Protein AF-A0A8S0UPK4-F1 (afdb_monomer_lite)

InterPro domains:
  IPR001764 Glycoside hydrolase, family 3, N-terminal [PF00933] (7-137)
  IPR017853 Glycoside hydrolase superfamily [SSF51445] (9-137)
  IPR036962 Glycoside hydrolase, family 3, N-terminal domain superfamily [G3DSA:3.20.20.300] (4-137)
  IPR051915 Cellulose Degradation Glycosyl Hydrolase 3 [PTHR30620] (4-136)

Organism: NCBI:txid158383

Secondary structure (DSSP, 8-state):
-------HHHHHHHHHHHHHHHHHTT--EEEE---S-TTSTTGGGSS-S-HHHHHHHTTHHHHHH-PPPTTSPTTS----STTS-EEEEEEETTGGG-GGG-TT------HHHIIIIISHHHHHHHHTT--EEEE--

Radius of gyration: 15.07 Å; chains: 1; bounding box: 41×28×40 Å

pLDDT: mean 79.15, std 16.04, range [30.69, 95.19]

Sequence (137 aa):
MKSVNRDGKQLKNIGAVTAFEMRETGIPYTFAPVCRDPRWVRCFESYIEDHKIVQAMTEVIPGLQGDVPADYPRKFPYINGRTNVAACAKNFVGDGGTTNGFDENNTVIDWNGLLSIHMPPYLDAISRGMATVMIAH

Structure (mmCIF, N/CA/C/O backbone):
data_AF-A0A8S0UPK4-F1
#
_entry.id   AF-A0A8S0UPK4-F1
#
loop_
_atom_site.group_PDB
_atom_site.id
_atom_site.type_symbol
_atom_site.label_atom_id
_atom_site.label_alt_id
_atom_site.label_comp_id
_atom_site.label_asym_id
_atom_site.label_entity_id
_atom_site.label_seq_id
_atom_site.pdbx_PDB_ins_code
_atom_site.Cartn_x
_atom_site.Cartn_y
_atom_site.Cartn_z
_atom_site.occupancy
_atom_site.B_iso_or_equiv
_atom_site.auth_seq_id
_atom_site.auth_comp_id
_atom_site.auth_asym_id
_atom_site.auth_atom_id
_atom_site.pdbx_PDB_model_num
ATOM 1 N N . MET A 1 1 ? 25.896 -3.478 6.042 1.00 32.00 1 MET A N 1
ATOM 2 C CA . MET A 1 1 ? 24.493 -3.880 5.801 1.00 32.00 1 MET A CA 1
ATOM 3 C C . MET A 1 1 ? 23.830 -4.150 7.143 1.00 32.00 1 MET A C 1
ATOM 5 O O . MET A 1 1 ? 24.196 -5.120 7.793 1.00 32.00 1 MET A O 1
ATOM 9 N N . LYS A 1 2 ? 22.944 -3.264 7.619 1.00 30.69 2 LYS A N 1
ATOM 10 C CA . LYS A 1 2 ? 22.150 -3.535 8.828 1.00 30.69 2 LYS A CA 1
ATOM 11 C C . LYS A 1 2 ? 21.075 -4.559 8.460 1.00 30.69 2 LYS A C 1
ATOM 13 O O . LYS A 1 2 ? 20.359 -4.360 7.486 1.00 30.69 2 LYS A O 1
ATOM 18 N N . SER A 1 3 ? 21.013 -5.656 9.208 1.00 36.41 3 SER A N 1
ATOM 19 C CA . SER A 1 3 ? 19.957 -6.665 9.111 1.00 36.41 3 SER A CA 1
ATOM 20 C C . SER A 1 3 ? 18.590 -5.990 9.249 1.00 36.41 3 SER A C 1
ATOM 22 O O . SER A 1 3 ? 18.273 -5.460 10.311 1.00 36.41 3 SER A O 1
ATOM 24 N N . VAL A 1 4 ? 17.791 -5.992 8.184 1.00 53.88 4 VAL A N 1
ATOM 25 C CA . VAL A 1 4 ? 16.381 -5.589 8.238 1.00 53.88 4 VAL A CA 1
ATOM 26 C C . VAL A 1 4 ? 15.650 -6.672 9.012 1.00 53.88 4 VAL A C 1
ATOM 28 O O . VAL A 1 4 ? 15.643 -7.827 8.585 1.00 53.88 4 VAL A O 1
ATOM 31 N N . ASN A 1 5 ? 15.094 -6.326 10.172 1.00 53.03 5 ASN A N 1
ATOM 32 C CA . ASN A 1 5 ? 14.342 -7.284 10.969 1.00 53.03 5 ASN A CA 1
ATOM 33 C C . ASN A 1 5 ? 13.019 -7.587 10.250 1.00 53.03 5 ASN A C 1
ATOM 35 O O . ASN A 1 5 ? 12.235 -6.678 9.989 1.00 53.03 5 ASN A O 1
ATOM 39 N N . ARG A 1 6 ? 12.805 -8.851 9.872 1.00 63.41 6 ARG A N 1
ATOM 40 C CA . ARG A 1 6 ? 11.672 -9.307 9.039 1.00 63.41 6 ARG A CA 1
ATOM 41 C C . ARG A 1 6 ? 10.501 -9.836 9.873 1.00 63.41 6 ARG A C 1
ATOM 43 O O . ARG A 1 6 ? 9.703 -10.629 9.385 1.00 63.41 6 ARG A O 1
ATOM 50 N N . ASP A 1 7 ? 10.433 -9.456 11.144 1.00 77.75 7 ASP A N 1
ATOM 51 C CA . ASP A 1 7 ? 9.393 -9.926 12.052 1.00 77.75 7 ASP A CA 1
ATOM 52 C C . ASP A 1 7 ? 8.073 -9.186 11.782 1.00 77.75 7 ASP A C 1
ATOM 54 O O . ASP A 1 7 ? 7.902 -8.021 12.151 1.00 77.75 7 ASP A O 1
ATOM 58 N N . GLY A 1 8 ? 7.122 -9.878 11.149 1.00 73.81 8 GLY A N 1
ATOM 59 C CA . GLY A 1 8 ? 5.787 -9.348 10.860 1.00 73.81 8 GLY A CA 1
ATOM 60 C C . GLY A 1 8 ? 5.043 -8.868 12.108 1.00 73.81 8 GLY A C 1
ATOM 61 O O . GLY A 1 8 ? 4.305 -7.885 12.043 1.00 73.81 8 GLY A O 1
ATOM 62 N N . LYS A 1 9 ? 5.293 -9.474 13.278 1.00 82.50 9 LYS A N 1
ATOM 63 C CA . LYS A 1 9 ? 4.702 -9.019 14.544 1.00 82.50 9 LYS A CA 1
ATOM 64 C C . LYS A 1 9 ? 5.261 -7.662 14.959 1.00 82.50 9 LYS A C 1
ATOM 66 O O . LYS A 1 9 ? 4.511 -6.808 15.428 1.00 82.50 9 LYS A O 1
ATOM 71 N N . GLN A 1 10 ? 6.560 -7.442 14.759 1.00 82.50 10 GLN A N 1
ATOM 72 C CA . GLN A 1 10 ? 7.183 -6.148 15.025 1.00 82.50 10 GLN A CA 1
ATOM 73 C C . GLN A 1 10 ? 6.625 -5.066 14.091 1.00 82.50 10 GLN A C 1
ATOM 75 O O . GLN A 1 10 ? 6.304 -3.975 14.554 1.00 82.50 10 GLN A O 1
ATOM 80 N N . LEU A 1 11 ? 6.445 -5.375 12.805 1.00 79.88 11 LEU A N 1
ATOM 81 C CA . LEU A 1 11 ? 5.891 -4.444 11.814 1.00 79.88 11 LEU A CA 1
ATOM 82 C C . LEU A 1 11 ? 4.436 -4.072 12.109 1.00 79.88 11 LEU A C 1
ATOM 84 O O . LEU A 1 11 ? 4.076 -2.895 12.079 1.00 79.88 11 LEU A O 1
ATOM 88 N N . LYS A 1 12 ? 3.620 -5.057 12.487 1.00 83.94 12 LYS A N 1
ATOM 89 C CA . LYS A 1 12 ? 2.248 -4.823 12.937 1.00 83.94 12 LYS A CA 1
ATOM 90 C C . LYS A 1 12 ? 2.197 -3.950 14.194 1.00 83.94 12 LYS A C 1
ATOM 92 O O . LYS A 1 12 ? 1.381 -3.035 14.267 1.00 83.94 12 LYS A O 1
ATOM 97 N N . ASN A 1 13 ? 3.089 -4.186 15.158 1.00 86.31 13 ASN A N 1
ATOM 98 C CA . ASN A 1 13 ? 3.180 -3.364 16.368 1.00 86.31 13 ASN A CA 1
ATOM 99 C C . ASN A 1 13 ? 3.579 -1.917 16.056 1.00 86.31 13 ASN A C 1
ATOM 101 O O . ASN A 1 13 ? 2.998 -1.003 16.632 1.00 86.31 13 ASN A O 1
ATOM 105 N N . ILE A 1 14 ? 4.525 -1.704 15.134 1.00 85.69 14 ILE A N 1
ATOM 106 C CA . ILE A 1 14 ? 4.887 -0.359 14.665 1.00 85.69 14 ILE A CA 1
ATOM 107 C C . ILE A 1 14 ? 3.647 0.336 14.093 1.00 85.69 14 ILE A C 1
ATOM 109 O O . ILE A 1 14 ? 3.327 1.438 14.522 1.00 85.69 14 ILE A O 1
ATOM 113 N N . GLY A 1 15 ? 2.894 -0.336 13.214 1.00 86.06 15 GLY A N 1
ATOM 114 C CA . GLY A 1 15 ? 1.648 0.205 12.666 1.00 86.06 15 GLY A CA 1
ATOM 115 C C . GLY A 1 15 ? 0.614 0.560 13.741 1.00 86.06 15 GLY A C 1
ATOM 116 O O . GLY A 1 15 ? 0.003 1.621 13.671 1.00 86.06 15 GLY A O 1
ATOM 117 N N . ALA A 1 16 ? 0.453 -0.282 14.764 1.00 89.50 16 ALA A N 1
ATOM 118 C CA . ALA A 1 16 ? -0.479 -0.025 15.863 1.00 89.50 16 ALA A CA 1
ATOM 119 C C . ALA A 1 16 ? -0.080 1.197 16.709 1.00 89.50 16 ALA A C 1
ATOM 121 O O . ALA A 1 16 ? -0.934 2.020 17.036 1.00 89.50 16 ALA A O 1
ATOM 122 N N . VAL A 1 17 ? 1.212 1.351 17.026 1.00 90.62 17 VAL A N 1
ATOM 123 C CA . VAL A 1 17 ? 1.725 2.527 17.752 1.00 90.62 17 VAL A CA 1
ATOM 124 C C . VAL A 1 17 ? 1.575 3.790 16.905 1.00 90.62 17 VAL A C 1
ATOM 126 O O . VAL A 1 17 ? 1.083 4.799 17.398 1.00 90.62 17 VAL A O 1
ATOM 129 N N . THR A 1 18 ? 1.908 3.729 15.613 1.00 87.31 18 THR A N 1
ATOM 130 C CA . THR A 1 18 ? 1.715 4.857 14.693 1.00 87.31 18 THR A CA 1
ATOM 131 C C . THR A 1 18 ? 0.244 5.264 14.600 1.00 87.31 18 THR A C 1
ATOM 133 O O . THR A 1 18 ? -0.062 6.449 14.681 1.00 87.31 18 THR A O 1
ATOM 136 N N . ALA A 1 19 ? -0.685 4.310 14.477 1.00 88.81 19 ALA A N 1
ATOM 137 C CA . ALA A 1 19 ? -2.116 4.616 14.462 1.00 88.81 19 ALA A CA 1
ATOM 138 C C . ALA A 1 19 ? -2.569 5.310 15.750 1.00 88.81 19 ALA A C 1
ATOM 140 O O . ALA A 1 19 ? -3.331 6.273 15.679 1.00 88.81 19 ALA A O 1
ATOM 141 N N . PHE A 1 20 ? -2.073 4.853 16.902 1.00 91.75 20 PHE A N 1
ATOM 142 C CA . PHE A 1 20 ? -2.345 5.481 18.188 1.00 91.75 20 PHE A CA 1
ATOM 143 C C . PHE A 1 20 ? -1.862 6.939 18.214 1.00 91.75 20 PHE A C 1
ATOM 145 O O . PHE A 1 20 ? -2.674 7.838 18.411 1.00 91.75 20 PHE A O 1
ATOM 152 N N . GLU A 1 21 ? -0.588 7.201 17.910 1.00 90.75 21 GLU A N 1
ATOM 153 C CA . GLU A 1 21 ? -0.025 8.564 17.895 1.00 90.75 21 GLU A CA 1
ATOM 154 C C . GLU A 1 21 ? -0.746 9.497 16.904 1.00 90.75 21 GLU A C 1
ATOM 156 O O . GLU A 1 21 ? -0.999 10.672 17.187 1.00 90.75 21 GLU A O 1
ATOM 161 N N . MET A 1 22 ? -1.144 8.979 15.742 1.00 89.69 22 MET A N 1
ATOM 162 C CA . MET A 1 22 ? -1.914 9.745 14.761 1.00 89.69 22 MET A CA 1
ATOM 163 C C . MET A 1 22 ? -3.321 10.077 15.259 1.00 89.69 22 MET A C 1
ATOM 165 O O . MET A 1 22 ? -3.807 11.189 15.054 1.00 89.69 22 MET A O 1
ATOM 169 N N . ARG A 1 23 ? -3.977 9.146 15.956 1.00 90.56 23 ARG A N 1
ATOM 170 C CA . ARG A 1 23 ? -5.289 9.404 16.553 1.00 90.56 23 ARG A CA 1
ATOM 171 C C . ARG A 1 23 ? -5.221 10.404 17.702 1.00 90.56 23 ARG A C 1
ATOM 173 O O . ARG A 1 23 ? -6.118 11.240 17.780 1.00 90.56 23 ARG A O 1
ATOM 180 N N . GLU A 1 24 ? -4.152 10.401 18.495 1.00 91.00 24 GLU A N 1
ATOM 181 C CA . GLU A 1 24 ? -3.915 11.416 19.534 1.00 91.00 24 GLU A CA 1
ATOM 182 C C . GLU A 1 24 ? -3.757 12.828 18.948 1.00 91.00 24 GLU A C 1
ATOM 184 O O . GLU A 1 24 ? -4.170 13.814 19.555 1.00 91.00 24 GLU A O 1
ATOM 189 N N . THR A 1 25 ? -3.238 12.941 17.723 1.00 89.31 25 THR A N 1
ATOM 190 C CA . THR A 1 25 ? -3.163 14.220 16.991 1.00 89.31 25 THR A CA 1
ATOM 191 C C . THR A 1 25 ? -4.426 14.541 16.181 1.00 89.31 25 THR A C 1
ATOM 193 O O . THR A 1 25 ? -4.484 15.558 15.492 1.00 89.31 25 THR A O 1
ATOM 196 N N . GLY A 1 26 ? -5.466 13.703 16.265 1.00 89.06 26 GLY A N 1
ATOM 197 C CA . GLY A 1 26 ? -6.732 13.878 15.549 1.00 89.06 26 GLY A CA 1
ATOM 198 C C . GLY A 1 26 ? -6.684 13.508 14.062 1.00 89.06 26 GLY A C 1
ATOM 199 O O . GLY A 1 26 ? -7.649 13.762 13.341 1.00 89.06 26 GLY A O 1
ATOM 200 N N . ILE A 1 27 ? -5.598 12.890 13.589 1.00 87.50 27 ILE A N 1
ATOM 201 C CA . ILE A 1 27 ? -5.375 12.555 12.179 1.00 87.50 27 ILE A CA 1
ATOM 202 C C . ILE A 1 27 ? -5.875 11.124 11.893 1.00 87.50 27 ILE A C 1
ATOM 204 O O . ILE A 1 27 ? -5.359 10.161 12.461 1.00 87.50 27 ILE A O 1
ATOM 208 N N . PRO A 1 28 ? -6.866 10.929 10.998 1.00 89.00 28 PRO A N 1
ATOM 209 C CA . PRO A 1 28 ? -7.453 9.613 10.739 1.00 89.00 28 PRO A CA 1
ATOM 210 C C . PRO A 1 28 ? -6.815 8.845 9.566 1.00 89.00 28 PRO A C 1
ATOM 212 O O . PRO A 1 28 ? -7.321 7.776 9.226 1.00 89.00 28 PRO A O 1
ATOM 215 N N . TYR A 1 29 ? -5.779 9.378 8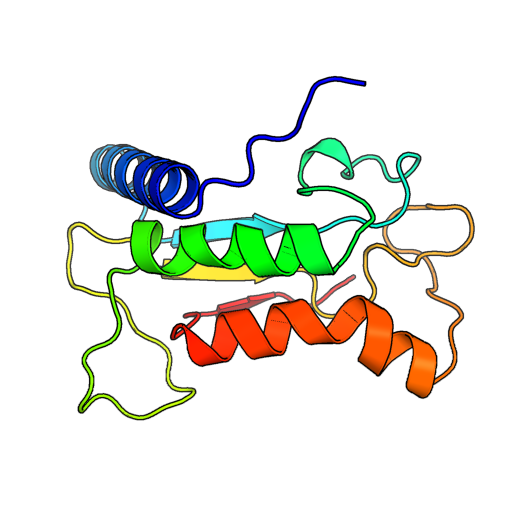.905 1.00 87.75 29 TYR A N 1
ATOM 216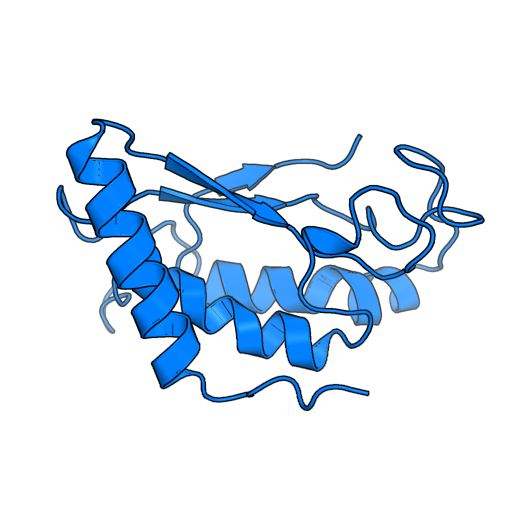 C CA . TYR A 1 29 ? -5.296 8.882 7.607 1.00 87.75 29 TYR A CA 1
ATOM 217 C C . TYR A 1 29 ? -3.776 9.021 7.432 1.00 87.75 29 TYR A C 1
ATOM 219 O O . TYR A 1 29 ? -3.235 10.089 7.714 1.00 87.75 29 TYR A O 1
ATOM 227 N N . THR A 1 30 ? -3.102 7.968 6.946 1.00 81.56 30 THR A N 1
ATOM 228 C CA . THR A 1 30 ? -1.642 7.920 6.739 1.00 81.56 30 THR A CA 1
ATOM 229 C C . THR A 1 30 ? -1.223 7.488 5.334 1.00 81.56 30 THR A C 1
ATOM 231 O O . THR A 1 30 ? -1.930 6.737 4.659 1.00 81.56 30 THR A O 1
ATOM 234 N N . PHE A 1 31 ? -0.026 7.912 4.918 1.00 73.44 31 PHE A N 1
ATOM 235 C CA . PHE A 1 31 ? 0.583 7.583 3.630 1.00 73.44 31 PHE A CA 1
ATOM 236 C C . PHE A 1 31 ? 1.917 6.841 3.817 1.00 73.44 31 PHE A C 1
ATOM 238 O O . PHE A 1 31 ? 2.863 7.441 4.319 1.00 73.44 31 PHE A O 1
ATOM 245 N N . ALA A 1 32 ? 2.038 5.591 3.350 1.00 61.16 32 ALA A N 1
ATOM 246 C CA . ALA A 1 32 ? 3.261 4.781 3.491 1.00 61.16 32 ALA A CA 1
ATOM 247 C C . ALA A 1 32 ? 3.760 4.256 2.117 1.00 61.16 32 ALA A C 1
ATOM 249 O O . ALA A 1 32 ? 2.977 3.598 1.430 1.00 61.16 32 ALA A O 1
ATOM 250 N N . PRO A 1 33 ? 5.005 4.556 1.679 1.00 51.84 33 PRO A N 1
ATOM 251 C CA . PRO A 1 33 ? 5.475 4.251 0.313 1.00 51.84 33 PRO A CA 1
ATOM 252 C C . PRO A 1 33 ? 6.466 3.073 0.155 1.00 51.84 33 PRO A C 1
ATOM 254 O O . PRO A 1 33 ? 6.867 2.410 1.113 1.00 51.84 33 PRO A O 1
ATOM 257 N N . VAL A 1 34 ? 6.859 2.825 -1.107 1.00 49.09 34 VAL A N 1
ATOM 258 C CA . VAL A 1 34 ? 7.774 1.774 -1.603 1.00 49.09 34 VAL A CA 1
ATOM 259 C C . VAL A 1 34 ? 8.756 2.364 -2.653 1.00 49.09 34 VAL A C 1
ATOM 261 O O . VAL A 1 34 ? 8.408 3.305 -3.337 1.00 49.09 34 VAL A O 1
ATOM 264 N N . CYS A 1 35 ? 9.982 1.841 -2.793 1.00 38.44 35 CYS A N 1
ATOM 265 C CA . CYS A 1 35 ? 11.143 2.316 -3.567 1.00 38.44 35 CYS A CA 1
ATOM 266 C C . CYS A 1 35 ? 11.902 1.106 -4.097 1.00 38.44 35 CYS A C 1
ATOM 268 O O . CYS A 1 35 ? 12.008 0.074 -3.432 1.00 38.44 35 CYS A O 1
ATOM 270 N N . ARG A 1 36 ? 12.510 1.282 -5.270 1.00 48.12 36 ARG A N 1
ATOM 271 C CA . ARG A 1 36 ? 13.385 0.299 -5.904 1.00 48.12 36 ARG A CA 1
ATOM 272 C C . ARG A 1 36 ? 14.798 0.808 -6.228 1.00 48.12 36 ARG A C 1
ATOM 274 O O . ARG A 1 36 ? 15.693 -0.026 -6.280 1.00 48.12 36 ARG A O 1
ATOM 281 N N . ASP A 1 37 ? 15.025 2.113 -6.400 1.00 38.31 37 ASP A N 1
ATOM 282 C CA . ASP A 1 37 ? 16.351 2.690 -6.689 1.00 38.31 37 ASP A CA 1
ATOM 283 C C . ASP A 1 37 ? 16.846 3.584 -5.533 1.00 38.31 37 ASP A C 1
ATOM 285 O O . ASP A 1 37 ? 16.221 4.609 -5.263 1.00 38.31 37 ASP A O 1
ATOM 289 N N . PRO A 1 38 ? 17.978 3.275 -4.870 1.00 43.03 38 PRO A N 1
ATOM 290 C CA . PRO A 1 38 ? 18.503 4.074 -3.757 1.00 43.03 38 PRO A CA 1
ATOM 291 C C . PRO A 1 38 ? 18.892 5.513 -4.131 1.00 43.03 38 PRO A C 1
ATOM 293 O O . PRO A 1 38 ? 19.123 6.322 -3.234 1.00 43.03 38 PRO A O 1
ATOM 296 N N . ARG A 1 39 ? 18.978 5.847 -5.426 1.00 41.91 39 ARG A N 1
ATOM 297 C CA . ARG A 1 39 ? 19.175 7.220 -5.920 1.00 41.91 39 ARG A CA 1
ATOM 298 C C . ARG A 1 39 ? 17.883 8.032 -5.931 1.00 41.91 39 ARG A C 1
ATOM 300 O O . ARG A 1 39 ? 17.957 9.258 -5.981 1.00 41.91 39 ARG A O 1
ATOM 307 N N . TRP A 1 40 ? 16.724 7.375 -5.868 1.00 45.69 40 TRP A N 1
ATOM 308 C CA . TRP A 1 40 ? 15.450 8.058 -5.703 1.00 45.69 40 TRP A CA 1
ATOM 309 C C . TRP A 1 40 ? 15.453 8.777 -4.357 1.00 45.69 40 TRP A C 1
ATOM 311 O O . TRP A 1 40 ? 15.688 8.177 -3.308 1.00 45.69 40 TRP A O 1
ATOM 321 N N . VAL A 1 41 ? 15.201 10.082 -4.367 1.00 41.94 41 VAL A N 1
ATOM 322 C CA . VAL A 1 41 ? 15.306 10.911 -3.156 1.00 41.94 41 VAL A CA 1
ATOM 323 C C . VAL A 1 41 ? 14.347 10.464 -2.052 1.00 41.94 41 VAL A C 1
ATOM 325 O O . VAL A 1 41 ? 14.646 10.658 -0.880 1.00 41.94 41 VAL A O 1
ATOM 328 N N . ARG A 1 42 ? 13.247 9.789 -2.411 1.00 55.88 42 ARG A N 1
ATOM 329 C CA . ARG A 1 42 ? 12.256 9.220 -1.485 1.00 55.88 42 ARG A CA 1
ATOM 330 C C . ARG A 1 42 ? 12.548 7.769 -1.107 1.00 55.88 42 ARG A C 1
ATOM 332 O O . ARG A 1 42 ? 11.729 7.116 -0.468 1.00 55.88 42 ARG A O 1
ATOM 339 N N . CYS A 1 43 ? 13.719 7.240 -1.463 1.00 48.94 43 CYS A N 1
ATOM 340 C CA . CYS A 1 43 ? 14.032 5.837 -1.216 1.00 48.94 43 CYS A CA 1
ATOM 341 C C . CYS A 1 43 ? 14.153 5.487 0.270 1.00 48.94 43 CYS A C 1
ATOM 343 O O . CYS A 1 43 ? 13.918 4.344 0.651 1.00 48.94 43 CYS A O 1
ATOM 345 N N . PHE A 1 44 ? 14.428 6.476 1.129 1.00 52.38 44 PHE A N 1
ATOM 346 C CA . PHE A 1 44 ? 14.334 6.308 2.582 1.00 52.38 44 PHE A CA 1
ATOM 347 C C . PHE A 1 44 ? 12.900 6.053 3.064 1.00 52.38 44 PHE A C 1
ATOM 349 O O . PHE A 1 44 ? 12.712 5.485 4.136 1.00 52.38 44 PHE A O 1
ATOM 356 N N . GLU A 1 45 ? 11.890 6.478 2.301 1.00 52.78 45 GLU A N 1
ATOM 357 C CA . GLU A 1 45 ? 10.488 6.246 2.639 1.00 52.78 45 GLU A CA 1
ATOM 358 C C . GLU A 1 45 ? 10.066 4.801 2.324 1.00 52.78 45 GLU A C 1
ATOM 360 O O . GLU A 1 45 ? 8.985 4.368 2.711 1.00 52.78 45 GLU A O 1
ATOM 365 N N . SER A 1 46 ? 10.924 4.030 1.658 1.00 52.94 46 SER A N 1
ATOM 366 C CA . SER A 1 46 ? 10.649 2.656 1.289 1.00 52.94 46 SER A CA 1
ATOM 367 C C . SER A 1 46 ? 11.442 1.625 2.055 1.00 52.94 46 SER A C 1
ATOM 369 O O . SER A 1 46 ? 12.640 1.734 2.305 1.00 52.94 46 SER A O 1
ATOM 371 N N . TYR A 1 47 ? 10.765 0.502 2.236 1.00 51.00 47 TYR A N 1
ATOM 372 C CA . TYR A 1 47 ? 11.302 -0.706 2.811 1.00 51.00 47 TYR A CA 1
ATOM 373 C C . TYR A 1 47 ? 12.275 -1.553 1.954 1.00 51.00 47 TYR A C 1
ATOM 375 O O . TYR A 1 47 ? 12.473 -2.694 2.351 1.00 51.00 47 TYR A O 1
ATOM 383 N N . ILE A 1 48 ? 12.948 -1.022 0.909 1.00 53.91 48 ILE A N 1
ATOM 384 C CA . ILE A 1 48 ? 14.062 -1.636 0.113 1.00 53.91 48 ILE A CA 1
ATOM 385 C C . ILE A 1 48 ? 13.659 -2.214 -1.259 1.00 53.91 48 ILE A C 1
ATOM 387 O O . ILE A 1 48 ? 12.513 -2.575 -1.499 1.00 53.91 48 ILE A O 1
ATOM 391 N N . GLU A 1 49 ? 14.661 -2.327 -2.144 1.00 55.94 49 GLU A N 1
ATOM 392 C CA . GLU A 1 49 ? 14.604 -2.871 -3.503 1.00 55.94 49 GLU A CA 1
ATOM 393 C C . GLU A 1 49 ? 13.927 -4.249 -3.629 1.00 55.94 49 GLU A C 1
ATOM 395 O O . GLU A 1 49 ? 13.277 -4.512 -4.631 1.00 55.94 49 GLU A O 1
ATOM 400 N N . ASP A 1 50 ? 14.024 -5.158 -2.659 1.00 65.00 50 ASP A N 1
ATOM 401 C CA . ASP A 1 50 ? 13.421 -6.492 -2.787 1.00 65.00 50 ASP A CA 1
ATOM 402 C C . ASP A 1 50 ? 11.903 -6.444 -2.543 1.00 65.00 50 ASP A C 1
ATOM 404 O O . ASP A 1 50 ? 11.443 -6.234 -1.416 1.00 65.00 50 ASP A O 1
ATOM 408 N N . HIS A 1 51 ? 11.117 -6.720 -3.590 1.00 63.56 51 HIS A N 1
ATOM 409 C CA . HIS A 1 51 ? 9.657 -6.758 -3.510 1.00 63.56 51 HIS A CA 1
ATOM 410 C C . HIS A 1 51 ? 9.153 -7.726 -2.428 1.00 63.56 51 HIS A C 1
ATOM 412 O O . HIS A 1 51 ? 8.119 -7.461 -1.826 1.00 63.56 51 HIS A O 1
ATOM 418 N N . LYS A 1 52 ? 9.883 -8.800 -2.097 1.00 68.81 52 LYS A N 1
ATOM 419 C CA . LYS A 1 52 ? 9.503 -9.727 -1.017 1.00 68.81 52 LYS A CA 1
ATOM 420 C C . LYS A 1 52 ? 9.573 -9.074 0.359 1.00 68.81 52 LYS A C 1
ATOM 422 O O . LYS A 1 52 ? 8.773 -9.397 1.234 1.00 68.81 52 LYS A O 1
ATOM 427 N N . ILE A 1 53 ? 10.522 -8.160 0.560 1.00 66.81 53 ILE A N 1
ATOM 428 C CA . ILE A 1 53 ? 10.614 -7.382 1.798 1.00 66.81 53 ILE A CA 1
ATOM 429 C C . ILE A 1 53 ? 9.436 -6.418 1.855 1.00 66.81 53 ILE A C 1
ATOM 431 O O . ILE A 1 53 ? 8.749 -6.371 2.867 1.00 66.81 53 ILE A O 1
ATOM 435 N N . VAL A 1 54 ? 9.130 -5.730 0.757 1.00 67.69 54 VAL A N 1
ATOM 436 C CA . VAL A 1 54 ? 7.962 -4.844 0.673 1.00 67.69 54 VAL A CA 1
ATOM 437 C C . VAL A 1 54 ? 6.662 -5.600 0.968 1.00 67.69 54 VAL A C 1
ATOM 439 O O . VAL A 1 54 ? 5.827 -5.124 1.733 1.00 67.69 54 VAL A O 1
ATOM 442 N N . GLN A 1 55 ? 6.511 -6.810 0.430 1.00 69.00 55 GLN A N 1
ATOM 443 C CA . GLN A 1 55 ? 5.376 -7.685 0.721 1.00 69.00 55 GLN A CA 1
ATOM 444 C C . GLN A 1 55 ? 5.298 -8.036 2.212 1.00 69.00 55 GLN A C 1
ATOM 446 O O . GLN A 1 55 ? 4.230 -7.923 2.807 1.00 69.00 55 GLN A O 1
ATOM 451 N N . ALA A 1 56 ? 6.419 -8.364 2.862 1.00 70.88 56 ALA A N 1
ATOM 452 C CA . ALA A 1 56 ? 6.451 -8.574 4.313 1.00 70.88 56 ALA A CA 1
ATOM 453 C C . ALA A 1 56 ? 6.076 -7.306 5.108 1.00 70.88 56 ALA A C 1
ATOM 455 O O . ALA A 1 56 ? 5.501 -7.393 6.190 1.00 70.88 56 ALA A O 1
ATOM 456 N N . MET A 1 57 ? 6.343 -6.121 4.561 1.00 71.62 57 MET A N 1
ATOM 457 C CA . MET A 1 57 ? 6.035 -4.833 5.195 1.00 71.62 57 MET A CA 1
ATOM 458 C C . MET A 1 57 ? 4.554 -4.470 5.112 1.00 71.62 57 MET A C 1
ATOM 460 O O . MET A 1 57 ? 4.083 -3.658 5.904 1.00 71.62 57 MET A O 1
ATOM 464 N N . THR A 1 58 ? 3.778 -5.151 4.261 1.00 77.19 58 THR A N 1
ATOM 465 C CA . THR A 1 58 ? 2.310 -5.035 4.253 1.00 77.19 58 THR A CA 1
ATOM 466 C C . THR A 1 58 ? 1.664 -5.488 5.571 1.00 77.19 58 THR A C 1
ATOM 468 O O . THR A 1 58 ? 0.515 -5.140 5.833 1.00 77.19 58 THR A O 1
ATOM 471 N N . GLU A 1 59 ? 2.401 -6.171 6.458 1.00 83.06 59 GLU A N 1
ATOM 472 C CA . GLU A 1 59 ? 1.979 -6.462 7.840 1.00 83.06 59 GLU A CA 1
ATOM 473 C C . GLU A 1 59 ? 1.745 -5.199 8.692 1.00 83.06 59 GLU A C 1
ATOM 475 O O . GLU A 1 59 ? 1.059 -5.260 9.712 1.00 83.06 59 GLU A O 1
ATOM 480 N N . VAL A 1 60 ? 2.239 -4.030 8.268 1.00 82.75 60 VAL A N 1
ATOM 481 C CA . VAL A 1 60 ? 1.922 -2.750 8.920 1.00 82.75 60 VAL A CA 1
ATOM 482 C C . VAL A 1 60 ? 0.445 -2.360 8.751 1.00 82.75 60 VAL A C 1
ATOM 484 O O . VAL A 1 60 ? -0.117 -1.690 9.614 1.00 82.75 60 VAL A O 1
ATOM 487 N N . ILE A 1 61 ? -0.212 -2.814 7.674 1.00 87.75 61 ILE A N 1
ATOM 488 C CA . ILE A 1 61 ? -1.602 -2.471 7.327 1.00 87.75 61 ILE A CA 1
ATOM 489 C C . ILE A 1 61 ? -2.585 -2.904 8.419 1.00 87.75 61 ILE A C 1
ATOM 491 O O . ILE A 1 61 ? -3.309 -2.040 8.910 1.00 87.75 61 ILE A O 1
ATOM 495 N N . PRO A 1 62 ? -2.618 -4.178 8.863 1.00 89.88 62 PRO A N 1
ATOM 496 C CA . PRO A 1 62 ? -3.481 -4.571 9.973 1.00 89.88 62 PRO A CA 1
ATOM 497 C C . PRO A 1 62 ? -3.075 -3.925 11.305 1.00 89.88 62 PRO A C 1
ATOM 499 O O . PRO A 1 62 ? -3.903 -3.835 12.205 1.00 89.88 62 PRO A O 1
ATOM 502 N N . GLY A 1 63 ? -1.835 -3.447 11.453 1.00 88.50 63 GLY A N 1
ATOM 503 C CA . GLY A 1 63 ? -1.446 -2.609 12.591 1.00 88.50 63 GLY A CA 1
ATOM 504 C C . GLY A 1 63 ? -2.144 -1.247 12.560 1.00 88.50 63 GLY A C 1
ATOM 505 O O . GLY A 1 63 ? -2.717 -0.816 13.556 1.00 88.50 63 GLY A O 1
ATOM 506 N N . LEU A 1 64 ? -2.150 -0.600 11.393 1.00 88.38 64 LEU A N 1
ATOM 507 C CA . LEU A 1 64 ? -2.746 0.720 11.189 1.00 88.38 64 LEU A CA 1
ATOM 508 C C . LEU A 1 64 ? -4.281 0.680 11.199 1.00 88.38 64 LEU A C 1
ATOM 510 O O . LEU A 1 64 ? -4.934 1.424 11.933 1.00 88.38 64 LEU A O 1
ATOM 514 N N . GLN A 1 65 ? -4.851 -0.216 10.395 1.00 93.06 65 GLN A N 1
ATOM 515 C CA . GLN A 1 65 ? -6.283 -0.309 10.118 1.00 93.06 65 GLN A CA 1
ATOM 516 C C . GLN A 1 65 ? -7.014 -1.319 11.007 1.00 93.06 65 GLN A C 1
ATOM 518 O O . GLN A 1 65 ? -8.231 -1.238 11.119 1.00 93.06 65 GLN A O 1
ATOM 523 N N . GLY A 1 66 ? -6.308 -2.252 11.644 1.00 92.56 66 GLY A N 1
ATOM 524 C CA . GLY A 1 66 ? -6.899 -3.405 12.326 1.00 92.56 66 GLY A CA 1
ATOM 525 C C . GLY A 1 66 ? -6.999 -4.640 11.425 1.00 92.56 66 GLY A C 1
ATOM 526 O O . GLY A 1 66 ? -6.975 -4.543 10.198 1.00 92.56 66 GLY A O 1
ATOM 527 N N . ASP A 1 67 ? -7.114 -5.819 12.041 1.00 91.94 67 ASP A N 1
ATOM 528 C CA . ASP A 1 67 ? -7.255 -7.085 11.316 1.00 91.94 67 ASP A CA 1
ATOM 529 C C . ASP A 1 67 ? -8.622 -7.200 10.640 1.00 91.94 67 ASP A C 1
ATOM 531 O O . ASP A 1 67 ? -9.658 -6.976 11.273 1.00 91.94 67 ASP A O 1
ATOM 535 N N . VAL A 1 68 ? -8.611 -7.597 9.366 1.00 91.62 68 VAL A N 1
ATOM 536 C CA . VAL A 1 68 ? -9.823 -7.863 8.586 1.00 91.62 68 VAL A CA 1
ATOM 537 C C . VAL A 1 68 ? -10.514 -9.123 9.135 1.00 91.62 68 VAL A C 1
ATOM 539 O O . VAL A 1 68 ? -9.877 -10.180 9.183 1.00 91.62 68 VAL A O 1
ATOM 542 N N . PRO A 1 69 ? -11.799 -9.054 9.531 1.00 92.88 69 PRO A N 1
ATOM 543 C CA . PRO A 1 69 ? -12.563 -10.214 9.974 1.00 92.88 69 PRO A CA 1
ATOM 544 C C . PRO A 1 69 ? -12.673 -11.281 8.881 1.00 92.88 69 PRO A C 1
ATOM 546 O O . PRO A 1 69 ? -12.724 -10.970 7.692 1.00 92.88 69 PRO A O 1
ATOM 549 N N . ALA A 1 70 ? -12.739 -12.554 9.276 1.00 90.06 70 ALA A N 1
ATOM 550 C CA . ALA A 1 70 ? -12.771 -13.675 8.331 1.00 90.06 70 ALA A CA 1
ATOM 551 C C . ALA A 1 70 ? -14.017 -13.680 7.421 1.00 90.06 70 ALA A C 1
ATOM 553 O O . ALA A 1 70 ? -13.967 -14.208 6.310 1.00 90.06 70 ALA A O 1
ATOM 554 N N . ASP A 1 71 ? -15.118 -13.100 7.894 1.00 92.00 71 ASP A N 1
ATOM 555 C CA . ASP A 1 71 ? -16.402 -12.945 7.210 1.00 92.00 71 ASP A CA 1
ATOM 556 C C . ASP A 1 71 ? -16.525 -11.625 6.428 1.00 92.00 71 ASP A C 1
ATOM 558 O O . ASP A 1 71 ? -17.526 -11.399 5.744 1.00 92.00 71 ASP A O 1
ATOM 562 N N . TYR A 1 72 ? -15.508 -10.761 6.478 1.00 90.94 72 TYR A N 1
ATOM 563 C CA . TYR A 1 72 ? -15.515 -9.498 5.751 1.00 90.94 72 TYR A CA 1
ATOM 564 C C . TYR A 1 72 ? -15.305 -9.717 4.240 1.00 90.94 72 TYR A C 1
ATOM 566 O O . TYR A 1 72 ? -14.506 -10.574 3.839 1.00 90.94 72 TYR A O 1
ATOM 574 N N . PRO A 1 73 ? -15.968 -8.936 3.364 1.00 88.88 73 PRO A N 1
ATOM 575 C CA . PRO A 1 73 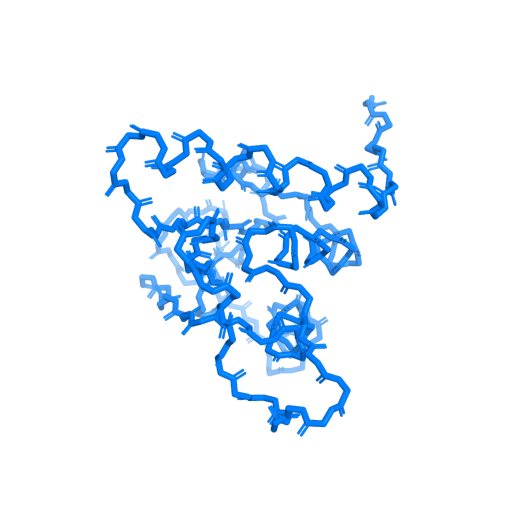? -15.754 -9.030 1.927 1.00 88.88 73 PRO A CA 1
ATOM 576 C C . PRO A 1 73 ? -14.277 -8.847 1.559 1.00 88.88 73 PRO A C 1
ATOM 578 O O . PRO A 1 73 ? -13.643 -7.839 1.875 1.00 88.88 73 PRO A O 1
ATOM 581 N N . ARG A 1 74 ? -13.712 -9.830 0.851 1.00 83.56 74 ARG A N 1
ATOM 582 C CA . ARG A 1 74 ? -12.332 -9.731 0.360 1.00 83.56 74 ARG A CA 1
ATOM 583 C C . ARG A 1 74 ? -12.208 -8.573 -0.627 1.00 83.56 74 ARG A C 1
ATOM 585 O O . ARG A 1 74 ? -13.114 -8.336 -1.422 1.00 83.56 74 ARG A O 1
ATOM 592 N N . LYS A 1 75 ? -11.035 -7.931 -0.639 1.00 81.75 75 LYS A N 1
ATOM 593 C CA . LYS A 1 75 ? -10.697 -6.809 -1.535 1.00 81.75 75 LYS A CA 1
ATOM 594 C C . LYS A 1 75 ? -11.559 -5.551 -1.330 1.00 81.75 75 LYS A C 1
ATOM 596 O O . LYS A 1 75 ? -11.562 -4.686 -2.200 1.00 81.75 75 LYS A O 1
ATOM 601 N N . PHE A 1 76 ? -12.270 -5.443 -0.208 1.00 90.44 76 PHE A N 1
ATOM 602 C CA . PHE A 1 76 ? -12.914 -4.204 0.226 1.00 90.44 76 PHE A CA 1
ATOM 603 C C . PHE A 1 76 ? -12.040 -3.473 1.257 1.00 90.44 76 PHE A C 1
ATOM 605 O O . PHE A 1 76 ? -11.332 -4.133 2.023 1.00 90.44 76 PHE A O 1
ATOM 612 N N . PRO A 1 77 ? -12.082 -2.129 1.294 1.00 93.00 77 PRO A N 1
ATOM 613 C CA . PRO A 1 77 ? -11.359 -1.343 2.288 1.00 93.00 77 PRO A CA 1
ATOM 614 C C . PRO A 1 77 ? -11.887 -1.625 3.702 1.00 93.00 77 PRO A C 1
ATOM 616 O O . PRO A 1 77 ? -13.096 -1.671 3.906 1.00 93.00 77 PRO A O 1
ATOM 619 N N . TYR A 1 78 ? -10.997 -1.768 4.685 1.00 94.44 78 TYR A N 1
ATOM 620 C CA . TYR A 1 78 ? -11.352 -2.079 6.072 1.00 94.44 78 TYR A CA 1
ATOM 621 C C . TYR A 1 78 ? -10.624 -1.168 7.065 1.00 94.44 78 TYR A C 1
ATOM 623 O O . TYR A 1 78 ? -9.424 -0.941 6.936 1.00 94.44 78 TYR A O 1
ATOM 631 N N . ILE A 1 79 ? -11.349 -0.657 8.069 1.00 93.88 79 ILE A N 1
ATOM 632 C CA . ILE A 1 79 ? -10.804 0.131 9.186 1.00 93.88 79 ILE A CA 1
ATOM 633 C C . ILE A 1 79 ? -11.586 -0.223 10.458 1.00 93.88 79 ILE A C 1
ATOM 635 O O . ILE A 1 79 ? -12.800 -0.026 10.526 1.00 93.88 79 ILE A O 1
ATOM 639 N N . ASN A 1 80 ? -10.892 -0.701 11.487 1.00 93.19 80 ASN A N 1
ATOM 640 C CA . ASN A 1 80 ? -11.454 -1.156 12.754 1.00 93.19 80 ASN A CA 1
ATOM 641 C C . ASN A 1 80 ? -11.741 0.009 13.722 1.00 93.19 80 ASN A C 1
ATOM 643 O O . ASN A 1 80 ? -11.160 0.137 14.796 1.00 93.19 80 ASN A O 1
ATOM 647 N N . GLY A 1 81 ? -12.653 0.900 13.337 1.00 90.69 81 GLY A N 1
ATOM 648 C CA . GLY A 1 81 ? -13.178 1.933 14.231 1.00 90.69 81 GLY A CA 1
ATOM 649 C C . GLY A 1 81 ? -12.244 3.125 14.493 1.00 90.69 81 GLY A C 1
ATOM 650 O O . GLY A 1 81 ? -11.380 3.477 13.692 1.00 90.69 81 GLY A O 1
ATOM 651 N N . ARG A 1 82 ? -12.496 3.832 15.605 1.00 89.94 82 ARG A N 1
ATOM 652 C CA . ARG A 1 82 ? -11.952 5.182 15.870 1.00 89.94 82 ARG A CA 1
ATOM 653 C C . ARG A 1 82 ? -10.512 5.211 16.380 1.00 89.94 82 ARG A C 1
ATOM 655 O O . ARG A 1 82 ? -9.901 6.269 16.334 1.00 89.94 82 ARG A O 1
ATOM 662 N N . THR A 1 83 ? -9.984 4.089 16.851 1.00 89.62 83 THR A N 1
ATOM 663 C CA . THR A 1 83 ? -8.595 3.960 17.325 1.00 89.62 83 THR A CA 1
ATOM 664 C C . THR A 1 83 ? -7.621 3.600 16.204 1.00 89.62 83 THR A C 1
ATOM 666 O O . THR A 1 83 ? -6.414 3.651 16.401 1.00 89.62 83 THR A O 1
ATOM 669 N N . ASN A 1 84 ? -8.135 3.257 15.022 1.00 94.00 84 ASN A N 1
ATOM 670 C CA . ASN A 1 84 ? -7.359 2.870 13.849 1.00 94.00 84 ASN A CA 1
ATOM 671 C C . ASN A 1 84 ? -7.376 3.970 12.794 1.00 94.00 84 ASN A C 1
ATOM 673 O O . ASN A 1 84 ? -8.302 4.778 12.763 1.00 94.00 84 ASN A O 1
ATOM 677 N N . VAL A 1 85 ? -6.377 4.012 11.920 1.00 91.56 85 VAL A N 1
ATOM 678 C CA . VAL A 1 85 ? -6.278 5.008 10.843 1.00 91.56 85 VAL A CA 1
ATOM 679 C C . VAL A 1 85 ? -6.411 4.335 9.486 1.00 91.56 85 VAL A C 1
ATOM 681 O O . VAL A 1 85 ? -5.993 3.194 9.315 1.00 91.56 85 VAL A O 1
ATOM 684 N N . ALA A 1 86 ? -6.981 5.043 8.514 1.00 91.69 86 ALA A N 1
ATOM 685 C CA . ALA A 1 86 ? -6.936 4.624 7.121 1.00 91.69 86 ALA A CA 1
ATOM 686 C C . ALA A 1 86 ? -5.474 4.610 6.647 1.00 91.69 86 ALA A C 1
ATOM 688 O O . ALA A 1 86 ? -4.736 5.567 6.895 1.00 91.69 86 ALA A O 1
ATOM 689 N N . ALA A 1 87 ? -5.058 3.547 5.963 1.00 88.31 87 ALA A N 1
ATOM 690 C CA . ALA A 1 87 ? -3.757 3.478 5.310 1.00 88.31 87 ALA A CA 1
ATOM 691 C C . ALA A 1 87 ? -3.898 3.739 3.805 1.00 88.31 87 ALA A C 1
ATOM 693 O O . ALA A 1 87 ? -4.966 3.540 3.220 1.00 88.31 87 ALA A O 1
ATOM 694 N N . CYS A 1 88 ? -2.799 4.175 3.192 1.00 86.62 88 CYS A N 1
ATOM 695 C CA . CYS A 1 88 ? -2.694 4.398 1.758 1.00 86.62 88 CYS A CA 1
ATOM 696 C C . CYS A 1 88 ? -1.523 3.611 1.176 1.00 86.62 88 CYS A C 1
ATOM 698 O O . CYS A 1 88 ? -0.383 3.809 1.606 1.00 86.62 88 CYS A O 1
ATOM 700 N N . ALA A 1 89 ? -1.796 2.779 0.170 1.00 84.56 89 ALA A N 1
ATOM 701 C CA . ALA A 1 89 ? -0.761 2.201 -0.677 1.00 84.56 89 ALA A CA 1
ATOM 702 C C . ALA A 1 89 ? -0.339 3.229 -1.731 1.00 84.56 89 ALA A C 1
ATOM 704 O O . ALA A 1 89 ? -1.182 3.727 -2.485 1.00 84.56 89 ALA A O 1
ATOM 705 N N . LYS A 1 90 ? 0.955 3.542 -1.801 1.00 79.00 90 LYS A N 1
ATOM 706 C CA . LYS A 1 90 ? 1.485 4.490 -2.782 1.00 79.00 90 LYS A CA 1
ATOM 707 C C . LYS A 1 90 ? 2.929 4.160 -3.201 1.00 79.00 90 LYS A C 1
ATOM 709 O O . LYS A 1 90 ? 3.635 3.504 -2.441 1.00 79.00 90 LYS A O 1
ATOM 714 N N . ASN A 1 91 ? 3.385 4.618 -4.365 1.00 85.56 91 ASN A N 1
ATOM 715 C CA . ASN A 1 91 ? 2.613 5.297 -5.411 1.00 85.56 91 ASN A CA 1
ATOM 716 C C . ASN A 1 91 ? 2.295 4.334 -6.576 1.00 85.56 91 ASN A C 1
ATOM 718 O O . ASN A 1 91 ? 3.167 3.645 -7.105 1.00 85.56 91 ASN A O 1
ATOM 722 N N . PHE A 1 92 ? 1.019 4.235 -6.956 1.00 85.00 92 PHE A N 1
ATOM 723 C CA . PHE A 1 92 ? 0.541 3.274 -7.952 1.00 85.00 92 PHE A CA 1
ATOM 724 C C . PHE A 1 92 ? 0.727 3.815 -9.380 1.00 85.00 92 PHE A C 1
ATOM 726 O O . PHE A 1 92 ? 0.100 4.805 -9.734 1.00 85.00 92 PHE A O 1
ATOM 733 N N . VAL A 1 93 ? 1.513 3.198 -10.260 1.00 87.56 93 VAL A N 1
ATOM 734 C CA . VAL A 1 93 ? 2.412 2.058 -10.034 1.00 87.56 93 VAL A CA 1
ATOM 735 C C . VAL A 1 93 ? 3.694 2.251 -10.830 1.00 87.56 93 VAL A C 1
ATOM 737 O O . VAL A 1 93 ? 3.680 2.851 -11.900 1.00 87.56 93 VAL A O 1
ATOM 740 N N . GLY A 1 94 ? 4.801 1.711 -10.320 1.00 84.69 94 GLY A N 1
ATOM 741 C CA . GLY A 1 94 ? 6.099 1.805 -10.987 1.00 84.69 94 GLY A CA 1
ATOM 742 C C . GLY A 1 94 ? 6.922 3.024 -10.576 1.00 84.69 94 GLY A C 1
ATOM 743 O O . GLY A 1 94 ? 7.964 3.253 -11.177 1.00 84.69 94 GLY A O 1
ATOM 744 N N . ASP A 1 95 ? 6.502 3.753 -9.544 1.00 81.75 95 ASP A N 1
ATOM 745 C CA . ASP A 1 95 ? 7.198 4.902 -8.950 1.00 81.75 95 ASP A CA 1
ATOM 746 C C . ASP A 1 95 ? 8.669 4.630 -8.596 1.00 81.75 95 ASP A C 1
ATOM 748 O O . ASP A 1 95 ? 9.532 5.464 -8.830 1.00 81.75 95 ASP A O 1
ATOM 752 N N . GLY A 1 96 ? 8.995 3.440 -8.093 1.00 78.31 96 GLY A N 1
ATOM 753 C CA . GLY A 1 96 ? 10.381 3.079 -7.793 1.00 78.31 96 GLY A CA 1
ATOM 754 C C . GLY A 1 96 ? 11.242 2.741 -9.022 1.00 78.31 96 GLY A C 1
ATOM 755 O O . GLY A 1 96 ? 12.446 2.555 -8.873 1.00 78.31 96 GLY A O 1
ATOM 756 N N . GLY A 1 97 ? 10.647 2.576 -10.207 1.00 83.06 97 GLY A N 1
ATOM 757 C CA . GLY A 1 97 ? 11.301 2.042 -11.411 1.00 83.06 97 GLY A CA 1
ATOM 758 C C . GLY A 1 97 ? 11.786 3.094 -12.409 1.00 83.06 97 GLY A C 1
ATOM 759 O O . GLY A 1 97 ? 12.101 2.741 -13.548 1.00 83.06 97 GLY A O 1
ATOM 760 N N . THR A 1 98 ? 11.807 4.368 -12.021 1.00 85.06 98 THR A N 1
ATOM 761 C CA . THR A 1 98 ? 12.065 5.464 -12.953 1.00 85.06 98 THR A CA 1
ATOM 762 C C . THR A 1 98 ? 13.460 5.396 -13.567 1.00 85.06 98 THR A C 1
ATOM 764 O O . THR A 1 98 ? 14.444 4.964 -12.957 1.00 85.06 98 THR A O 1
ATOM 767 N N . THR A 1 99 ? 13.568 5.849 -14.815 1.00 82.69 99 THR A N 1
ATOM 768 C CA . THR A 1 99 ? 14.833 5.846 -15.554 1.00 82.69 99 THR A CA 1
ATOM 769 C C . THR A 1 99 ? 15.879 6.670 -14.801 1.00 82.69 99 THR A C 1
ATOM 771 O O . THR A 1 99 ? 15.676 7.854 -14.530 1.00 82.69 99 THR A O 1
ATOM 774 N N . ASN A 1 100 ? 17.013 6.040 -14.479 1.00 79.50 100 ASN A N 1
ATOM 775 C CA . ASN A 1 100 ? 18.104 6.603 -13.671 1.00 79.50 100 ASN A CA 1
ATOM 776 C C . ASN A 1 100 ? 17.727 7.009 -12.230 1.00 79.50 100 ASN A C 1
ATOM 778 O O . ASN A 1 100 ? 18.527 7.682 -11.580 1.00 79.50 100 ASN A O 1
ATOM 782 N N . GLY A 1 101 ? 16.559 6.601 -11.723 1.00 73.25 101 GLY A N 1
ATOM 783 C CA . GLY A 1 101 ? 16.093 6.943 -10.375 1.00 73.25 101 GLY A CA 1
ATOM 784 C C . GLY A 1 101 ? 15.659 8.403 -10.216 1.00 73.25 101 GLY A C 1
ATOM 785 O O . GLY A 1 101 ? 15.598 8.907 -9.095 1.00 73.25 101 GLY A O 1
ATOM 786 N N . PHE A 1 102 ? 15.391 9.106 -11.322 1.00 77.69 102 PHE A N 1
ATOM 787 C CA . PHE A 1 102 ? 14.858 10.467 -11.275 1.00 77.69 102 PHE A CA 1
ATOM 788 C C . PHE A 1 102 ? 13.411 10.459 -10.784 1.00 77.69 102 PHE A C 1
ATOM 790 O O . PHE A 1 102 ? 12.590 9.693 -11.286 1.00 77.69 102 PHE A O 1
ATOM 797 N N . ASP A 1 103 ? 13.106 11.310 -9.807 1.00 76.38 103 ASP A N 1
ATOM 798 C CA . ASP A 1 103 ? 11.750 11.435 -9.273 1.00 76.38 103 ASP A CA 1
ATOM 799 C C . ASP A 1 103 ? 10.765 11.877 -10.367 1.00 76.38 103 ASP A C 1
ATOM 801 O O . ASP A 1 103 ? 11.135 12.655 -11.248 1.00 76.38 103 ASP A O 1
ATOM 805 N N . GLU A 1 104 ? 9.545 11.338 -10.327 1.00 80.69 104 GLU A N 1
ATOM 806 C CA . GLU A 1 104 ? 8.456 11.627 -11.285 1.00 80.69 104 GLU A CA 1
ATOM 807 C C . GLU A 1 104 ? 8.805 11.394 -12.776 1.00 80.69 104 GLU A C 1
ATOM 809 O O . GLU A 1 104 ? 8.174 11.945 -13.677 1.00 80.69 104 GLU A O 1
ATOM 814 N N . ASN A 1 105 ? 9.832 10.588 -13.068 1.00 85.25 105 ASN A N 1
ATOM 815 C CA . ASN A 1 105 ? 10.276 10.319 -14.437 1.00 85.25 105 ASN A CA 1
ATOM 816 C C . ASN A 1 105 ? 9.704 9.003 -14.998 1.00 85.25 105 ASN A C 1
ATOM 818 O O . ASN A 1 105 ? 9.096 8.200 -14.299 1.00 85.25 105 ASN A O 1
ATOM 822 N N . ASN A 1 106 ? 9.935 8.745 -16.284 1.00 88.94 106 ASN A N 1
ATOM 823 C CA . ASN A 1 106 ? 9.402 7.580 -16.974 1.00 88.94 106 ASN A CA 1
ATOM 824 C C . ASN A 1 106 ? 10.002 6.258 -16.461 1.00 88.94 106 ASN A C 1
ATOM 826 O O . ASN A 1 106 ? 11.228 6.081 -16.439 1.00 88.94 106 ASN A O 1
ATOM 830 N N . THR A 1 107 ? 9.130 5.302 -16.146 1.00 88.31 107 THR A N 1
ATOM 831 C CA . THR A 1 107 ? 9.481 3.912 -15.828 1.00 88.31 107 THR A CA 1
ATOM 832 C C . THR A 1 107 ? 9.395 3.071 -17.096 1.00 88.31 107 THR A C 1
ATOM 834 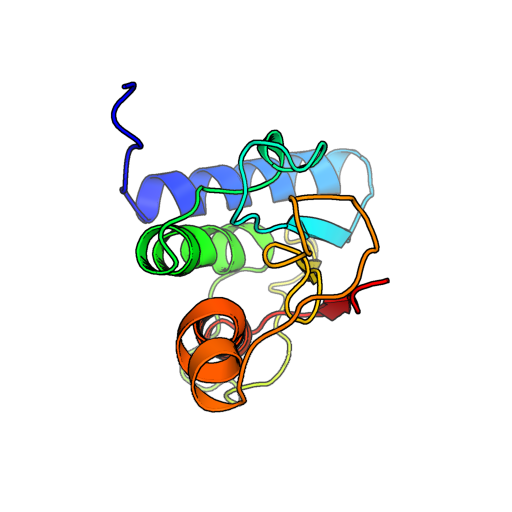O O . THR A 1 107 ? 8.311 2.746 -17.577 1.00 88.31 107 THR A O 1
ATOM 837 N N . VAL A 1 108 ? 10.554 2.723 -17.660 1.00 92.56 108 VAL A N 1
ATOM 838 C CA . VAL A 1 108 ? 10.650 1.966 -18.917 1.00 92.56 108 VAL A CA 1
ATOM 839 C C . VAL A 1 108 ? 10.798 0.483 -18.602 1.00 92.56 108 VAL A C 1
ATOM 841 O O . VAL A 1 108 ? 11.892 -0.005 -18.327 1.00 92.56 108 VAL A O 1
ATOM 844 N N . ILE A 1 109 ? 9.679 -0.235 -18.631 1.00 91.69 109 ILE A N 1
ATOM 845 C CA . ILE A 1 109 ? 9.614 -1.667 -18.339 1.00 91.69 109 ILE A CA 1
ATOM 846 C C . ILE A 1 109 ? 8.545 -2.337 -19.207 1.00 91.69 109 ILE A C 1
ATOM 848 O O . ILE A 1 109 ? 7.589 -1.693 -19.640 1.00 91.69 109 ILE A O 1
ATOM 852 N N . ASP A 1 110 ? 8.705 -3.630 -19.481 1.00 94.25 110 ASP A N 1
ATOM 853 C CA . ASP A 1 110 ? 7.664 -4.411 -20.136 1.00 94.25 110 ASP A CA 1
ATOM 854 C C . ASP A 1 110 ? 6.529 -4.766 -19.157 1.00 94.25 110 ASP A C 1
ATOM 856 O O . ASP A 1 110 ? 6.631 -4.620 -17.935 1.00 94.25 110 ASP A O 1
ATOM 860 N N . TRP A 1 111 ? 5.413 -5.252 -19.701 1.00 94.12 111 TRP A N 1
ATOM 861 C CA . TRP A 1 111 ? 4.236 -5.592 -18.901 1.00 94.12 111 TRP A CA 1
ATOM 862 C C . TRP A 1 111 ? 4.532 -6.664 -17.843 1.00 94.12 111 TRP A C 1
ATOM 864 O O . TRP A 1 111 ? 4.070 -6.574 -16.704 1.00 94.12 111 TRP A O 1
ATOM 874 N N . ASN A 1 112 ? 5.345 -7.662 -18.200 1.00 95.19 112 ASN A N 1
ATOM 875 C CA . ASN A 1 112 ? 5.720 -8.734 -17.284 1.00 95.19 112 ASN A CA 1
ATOM 876 C C . ASN A 1 112 ? 6.589 -8.213 -16.139 1.00 95.19 112 ASN A C 1
ATOM 878 O O . ASN A 1 112 ? 6.355 -8.577 -14.986 1.00 95.19 112 ASN A O 1
ATOM 882 N N . GLY A 1 113 ? 7.557 -7.342 -16.420 1.00 89.88 113 GLY A N 1
ATOM 883 C CA . GLY A 1 113 ? 8.364 -6.687 -15.403 1.00 89.88 113 GLY A CA 1
ATOM 884 C C . GLY A 1 113 ? 7.515 -5.822 -14.474 1.00 89.88 113 GLY A C 1
ATOM 885 O O . GLY A 1 113 ? 7.643 -5.938 -13.256 1.00 89.88 113 GLY A O 1
ATOM 886 N N . LEU A 1 114 ? 6.576 -5.033 -15.008 1.00 89.62 114 LEU A N 1
ATOM 887 C CA . LEU A 1 114 ? 5.676 -4.219 -14.184 1.00 89.62 114 LEU A CA 1
ATOM 888 C C . LEU A 1 114 ? 4.861 -5.087 -13.210 1.00 89.62 114 LEU A C 1
ATOM 890 O O . LEU A 1 114 ? 4.837 -4.820 -12.004 1.00 89.62 114 LEU A O 1
ATOM 894 N N . LEU A 1 115 ? 4.234 -6.153 -13.719 1.00 90.31 115 LEU A N 1
ATOM 895 C CA . LEU A 1 115 ? 3.384 -7.038 -12.921 1.00 90.31 115 LEU A CA 1
ATOM 896 C C . LEU A 1 115 ? 4.157 -7.923 -11.939 1.00 90.31 115 LEU A C 1
ATOM 898 O O . LEU A 1 115 ? 3.626 -8.262 -10.884 1.00 90.31 115 LEU A O 1
ATOM 902 N N . SER A 1 116 ? 5.389 -8.310 -12.265 1.00 87.38 116 SER A N 1
ATOM 903 C CA . SER A 1 116 ? 6.200 -9.172 -11.398 1.00 87.38 116 SER A CA 1
ATOM 904 C C . SER A 1 116 ? 7.001 -8.400 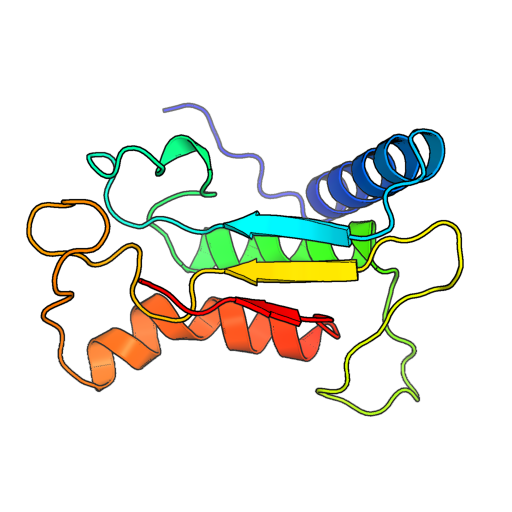-10.352 1.00 87.38 116 SER A C 1
ATOM 906 O O . SER A 1 116 ? 7.307 -8.962 -9.305 1.00 87.38 116 SER A O 1
ATOM 908 N N . ILE A 1 117 ? 7.318 -7.125 -10.603 1.00 82.81 117 ILE A N 1
ATOM 909 C CA . ILE A 1 117 ? 8.189 -6.324 -9.732 1.00 82.81 117 ILE A CA 1
ATOM 910 C C . ILE A 1 117 ? 7.398 -5.281 -8.942 1.00 82.81 117 ILE A C 1
ATOM 912 O O . ILE A 1 117 ? 7.542 -5.203 -7.723 1.00 82.81 117 ILE A O 1
ATOM 916 N N . HIS A 1 118 ? 6.573 -4.472 -9.611 1.00 84.19 118 HIS A N 1
ATOM 917 C CA . HIS A 1 118 ? 5.949 -3.290 -8.999 1.00 84.19 118 HIS A CA 1
ATOM 918 C C . HIS A 1 118 ? 4.522 -3.540 -8.500 1.00 84.19 118 HIS A C 1
ATOM 920 O O . HIS A 1 118 ? 4.054 -2.851 -7.598 1.00 84.19 118 HIS A O 1
ATOM 926 N N . MET A 1 119 ? 3.833 -4.539 -9.054 1.00 88.50 119 MET A N 1
ATOM 927 C CA . MET A 1 119 ? 2.455 -4.876 -8.692 1.00 88.50 119 MET A CA 1
ATOM 928 C C . MET A 1 119 ? 2.275 -5.786 -7.457 1.00 88.50 119 MET A C 1
ATOM 930 O O . MET A 1 119 ? 1.269 -5.604 -6.765 1.00 88.50 119 MET A O 1
ATOM 934 N N . PRO A 1 120 ? 3.168 -6.749 -7.122 1.00 87.69 120 PRO A N 1
ATOM 935 C CA . PRO A 1 120 ? 2.881 -7.731 -6.068 1.00 87.69 120 PRO A CA 1
ATOM 936 C C . PRO A 1 120 ? 2.512 -7.137 -4.696 1.00 87.69 120 PRO A C 1
ATOM 938 O O . PRO A 1 120 ? 1.534 -7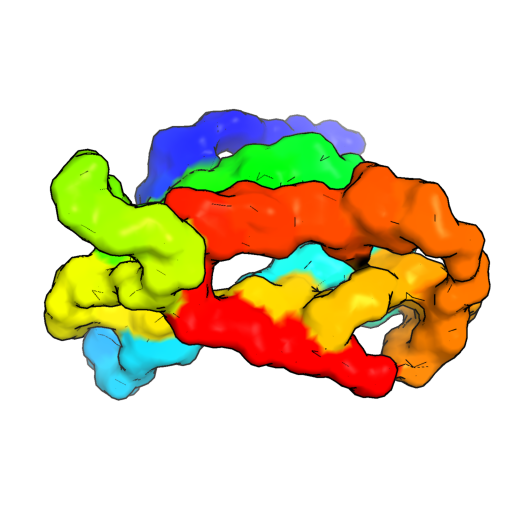.601 -4.109 1.00 87.69 120 PRO A O 1
ATOM 941 N N . PRO A 1 121 ? 3.179 -6.074 -4.198 1.00 83.00 121 PRO A N 1
ATOM 942 C CA . PRO A 1 121 ? 2.807 -5.465 -2.921 1.00 83.00 121 PRO A CA 1
ATOM 943 C C . PRO A 1 121 ? 1.378 -4.907 -2.881 1.00 83.00 121 PRO A C 1
ATOM 945 O O . PRO A 1 121 ? 0.742 -4.935 -1.830 1.00 83.00 121 PRO A O 1
ATOM 948 N N . TYR A 1 122 ? 0.842 -4.436 -4.013 1.00 86.19 122 TYR A N 1
ATOM 949 C CA . TYR A 1 122 ? -0.534 -3.937 -4.087 1.00 86.19 122 TYR A CA 1
ATOM 950 C C . TYR A 1 122 ? -1.556 -5.059 -3.924 1.00 86.19 122 TYR A C 1
ATOM 952 O O . TYR A 1 122 ? -2.579 -4.863 -3.271 1.00 86.19 122 TYR A O 1
ATOM 960 N N . LEU A 1 123 ? -1.278 -6.246 -4.473 1.00 88.62 123 LEU A N 1
ATOM 961 C CA . LEU A 1 123 ? -2.149 -7.410 -4.300 1.00 88.62 123 LEU A CA 1
ATOM 962 C C . LEU A 1 123 ? -2.225 -7.817 -2.826 1.00 88.62 123 LEU A C 1
ATOM 964 O O . LEU A 1 123 ? -3.322 -8.039 -2.306 1.00 88.62 123 LEU A O 1
ATOM 968 N N . ASP A 1 124 ? -1.082 -7.827 -2.143 1.00 85.94 124 ASP A N 1
ATOM 969 C CA . ASP A 1 124 ? -1.008 -8.132 -0.716 1.00 85.94 124 ASP A CA 1
ATOM 970 C C . ASP A 1 124 ? -1.705 -7.052 0.118 1.00 85.94 124 ASP A C 1
ATOM 972 O O . ASP A 1 124 ? -2.503 -7.375 1.000 1.00 85.94 124 ASP A O 1
ATOM 976 N N . ALA A 1 125 ? -1.499 -5.772 -0.201 1.00 86.19 125 ALA A N 1
ATOM 977 C CA . ALA A 1 125 ? -2.164 -4.668 0.480 1.00 86.19 125 ALA A CA 1
ATOM 978 C C . ALA A 1 125 ? -3.695 -4.727 0.344 1.00 86.19 125 ALA A C 1
ATOM 980 O O . ALA A 1 125 ? -4.416 -4.619 1.338 1.00 86.19 125 ALA A O 1
ATOM 981 N N . ILE A 1 126 ? -4.204 -4.965 -0.868 1.00 88.88 126 ILE A N 1
ATOM 982 C CA . ILE A 1 126 ? -5.643 -5.123 -1.129 1.00 88.88 126 ILE A CA 1
ATOM 983 C C . ILE A 1 126 ? -6.196 -6.346 -0.387 1.00 88.88 126 ILE A C 1
ATOM 985 O O . ILE A 1 126 ? -7.300 -6.292 0.157 1.00 88.88 126 ILE A O 1
ATOM 989 N N . SER A 1 127 ? -5.437 -7.445 -0.322 1.00 88.31 127 SER A N 1
ATOM 990 C CA . SER A 1 127 ? -5.849 -8.645 0.420 1.00 88.31 127 SER A CA 1
ATOM 991 C C . SER A 1 127 ? -6.019 -8.390 1.925 1.00 88.31 127 SER A C 1
ATOM 993 O O . SER A 1 127 ? -6.831 -9.053 2.567 1.00 88.31 127 SER A O 1
ATOM 995 N N . ARG A 1 128 ? -5.313 -7.385 2.459 1.00 87.62 128 ARG A N 1
ATOM 996 C CA . ARG A 1 128 ? -5.353 -6.933 3.859 1.00 87.62 128 ARG A CA 1
ATOM 997 C C . ARG A 1 128 ? -6.322 -5.771 4.098 1.00 87.62 128 ARG A C 1
ATOM 999 O O . ARG A 1 128 ? -6.299 -5.171 5.168 1.00 87.62 128 ARG A O 1
ATOM 1006 N N . GLY A 1 129 ? -7.166 -5.447 3.118 1.00 90.81 129 GLY A N 1
ATOM 1007 C CA . GLY A 1 129 ? -8.210 -4.434 3.257 1.00 90.81 129 GLY A CA 1
ATOM 1008 C C . GLY A 1 129 ? -7.709 -2.993 3.171 1.00 90.81 129 GLY A C 1
ATOM 1009 O O . GLY A 1 129 ? -8.278 -2.121 3.822 1.00 90.81 129 GLY A O 1
ATOM 1010 N N . MET A 1 130 ? -6.642 -2.726 2.407 1.00 91.44 130 MET A N 1
ATOM 1011 C CA . MET A 1 130 ? -6.129 -1.369 2.162 1.00 91.44 130 MET A CA 1
ATOM 1012 C C . MET A 1 130 ? -7.256 -0.366 1.854 1.00 91.44 130 MET A C 1
ATOM 1014 O O . MET A 1 130 ? -8.066 -0.605 0.958 1.00 91.44 130 MET A O 1
ATOM 1018 N N . ALA A 1 131 ? -7.303 0.748 2.594 1.00 91.69 131 ALA A N 1
ATOM 1019 C CA . ALA A 1 131 ? -8.386 1.721 2.482 1.00 91.69 131 ALA A CA 1
ATOM 1020 C C . ALA A 1 131 ? -8.282 2.602 1.232 1.00 91.69 131 ALA A C 1
ATOM 1022 O O . ALA A 1 131 ? -9.303 2.915 0.619 1.00 91.69 131 ALA A O 1
ATOM 1023 N N . THR A 1 132 ? -7.068 3.010 0.851 1.00 91.88 132 THR A N 1
ATOM 1024 C CA . THR A 1 132 ? -6.855 3.893 -0.301 1.00 91.88 132 THR A CA 1
ATOM 1025 C C . THR A 1 132 ? -5.612 3.515 -1.105 1.00 91.88 132 THR A C 1
ATOM 1027 O O . THR A 1 132 ? -4.675 2.885 -0.611 1.00 91.88 132 THR A O 1
ATOM 1030 N N . VAL A 1 133 ? -5.594 3.937 -2.368 1.00 89.38 133 VAL A N 1
ATOM 1031 C CA . VAL A 1 133 ? -4.430 3.850 -3.254 1.00 89.38 133 VAL A CA 1
ATOM 1032 C C . VAL A 1 133 ? -4.183 5.236 -3.839 1.00 89.38 133 VAL A C 1
ATOM 1034 O O . VAL A 1 133 ? -5.120 5.869 -4.324 1.00 89.38 133 VAL A O 1
ATOM 1037 N N . MET A 1 134 ? -2.943 5.715 -3.781 1.00 88.62 134 MET A N 1
ATOM 1038 C CA . MET A 1 134 ? -2.536 6.985 -4.387 1.00 88.62 134 MET A CA 1
ATOM 1039 C C . MET A 1 134 ? -1.734 6.718 -5.654 1.00 88.62 134 MET A C 1
ATOM 1041 O O . MET A 1 134 ? -0.845 5.869 -5.661 1.00 88.62 134 MET A O 1
ATOM 1045 N N . ILE A 1 135 ? -2.056 7.450 -6.716 1.00 90.38 135 ILE A N 1
ATOM 1046 C CA . ILE A 1 135 ? -1.445 7.294 -8.037 1.00 90.38 135 ILE A CA 1
ATOM 1047 C C . ILE A 1 135 ? -0.027 7.894 -8.038 1.00 90.38 135 ILE A C 1
ATOM 1049 O O . ILE A 1 135 ? 0.282 8.801 -7.260 1.00 90.38 135 ILE A O 1
ATOM 1053 N N . ALA A 1 136 ? 0.858 7.321 -8.848 1.00 83.31 136 ALA A N 1
ATOM 1054 C CA . ALA A 1 136 ? 2.162 7.890 -9.160 1.00 83.31 136 ALA A CA 1
ATOM 1055 C C . ALA A 1 136 ? 2.016 9.162 -10.000 1.00 83.31 136 ALA A C 1
ATOM 1057 O O . ALA A 1 136 ? 0.976 9.394 -10.612 1.00 83.31 136 ALA A O 1
ATOM 1058 N N . HIS A 1 137 ? 3.042 10.002 -9.940 1.00 79.38 137 HIS A N 1
ATOM 1059 C CA . HIS A 1 137 ? 3.107 11.225 -10.729 1.00 79.38 137 HIS A CA 1
ATOM 1060 C C . HIS A 1 137 ? 3.229 10.916 -12.224 1.00 79.38 137 HIS A C 1
ATOM 1062 O O . HIS A 1 137 ? 3.821 9.860 -12.555 1.00 79.38 137 HIS A O 1
#

Foldseek 3Di:
DPDDDLDLVVLLQVLQVVLQVCLVVVHQEDEQEAAQDPLQPCNVSHQYNDVVSLLSNLSSLCSQFNFDDPPHDQLAAGHDDSSHHQYEYDAPWCQNQADVNDGLHDRDDDPCCRCVRTNPSVVSNSRRRHHYYHYGD